Protein AF-A0A7S0HF35-F1 (afdb_monomer)

InterPro domains:
  IPR002528 Multi antimicrobial extrusion protein [PF01554] (27-103)
  IPR044644 Multi antimicrobial extrusion protein DinF-like [PTHR42893] (14-104)

pLDDT: mean 90.14, std 11.81, range [49.47, 98.25]

Radius of gyration: 20.5 Å; Cα contacts (8 Å, |Δi|>4): 36; chains: 1; bounding box: 41×34×56 Å

Organism: NCBI:txid3032

Sequence (106 aa):
EGVRVMSSLVPVEEVKPLLVASGAVFLRSIALQSVLTFATSQAARAGTEAVAAHQVGLQIWLLMSFAVDSLAVAAQTLIAEELGKGSKRGAREIADRLTSLAAQIG

Foldseek 3Di:
DVVVVVPVVDPPVNCVVVCVVVVVVVVVVVVVVVVLVVCCVVQVVVHDVSNVVSVVVVVLVVVLVVVLVVLVVVLVVQLVVCVVVVNPPSNVVSVVVSVVVNVVSD

Mean predicted aligned error: 7.02 Å

Solvent-accessible surface area (backbone atoms only — not comparable to full-atom values): 5858 Å² total; per-residue (Å²): 115,77,73,69,57,57,69,75,71,60,60,72,80,72,48,48,62,55,52,53,56,50,49,54,53,50,53,51,51,52,54,51,50,53,51,51,52,51,52,51,53,53,25,56,74,69,32,70,68,44,36,53,52,50,51,54,51,49,53,55,51,50,53,40,50,51,56,42,50,57,50,49,54,53,47,52,54,55,30,50,52,28,49,73,73,68,33,65,66,58,25,48,58,52,50,55,53,53,50,55,53,41,62,72,66,101

Secondary structure (DSSP, 8-state):
-HHHHHTTTS-HHHHHHHHHHHHHHHHHHHHHHHHHHHHHHHHHHH-HHHHHHHHHHHHHHHHHHHHHHHHHHHHHHHHHHHHHTT-HHHHHHHHHHHHHHHHHH-
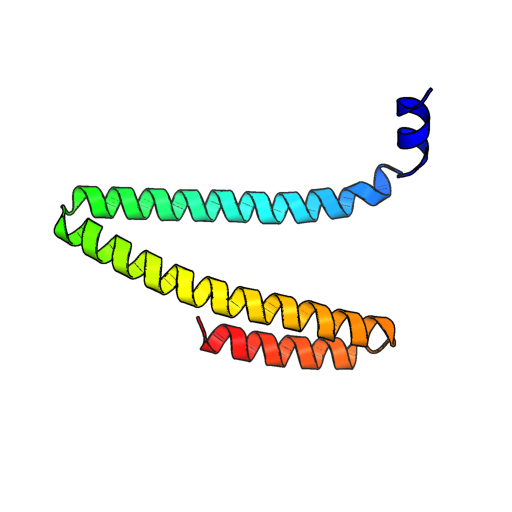
Structure (mmCIF, N/CA/C/O backbone):
data_AF-A0A7S0HF35-F1
#
_entry.id   AF-A0A7S0HF35-F1
#
loop_
_atom_site.group_PDB
_atom_site.id
_atom_site.type_symbol
_atom_site.label_atom_id
_atom_site.label_alt_id
_atom_site.label_comp_id
_atom_site.label_asym_id
_atom_site.label_entity_id
_atom_site.label_seq_id
_atom_site.pdbx_PDB_ins_code
_atom_site.Cartn_x
_atom_site.Cartn_y
_atom_site.Cartn_z
_atom_site.occupancy
_atom_site.B_iso_or_equiv
_atom_site.auth_seq_id
_atom_site.auth_comp_id
_atom_site.auth_asym_id
_atom_site.auth_atom_id
_atom_site.pdbx_PDB_model_num
ATOM 1 N N . GLU A 1 1 ? 9.751 28.236 28.516 1.00 49.47 1 GLU A N 1
ATOM 2 C CA . GLU A 1 1 ? 8.366 27.805 28.803 1.00 49.47 1 GLU A CA 1
ATOM 3 C C . GLU A 1 1 ? 7.687 26.908 27.761 1.00 49.47 1 GLU A C 1
ATOM 5 O O . GLU A 1 1 ? 7.328 25.801 28.130 1.00 49.47 1 GLU A O 1
ATOM 10 N N . GLY A 1 2 ? 7.501 27.308 26.493 1.00 49.88 2 GLY A N 1
ATOM 11 C CA . GLY A 1 2 ? 6.560 26.628 25.570 1.00 49.88 2 GLY A CA 1
ATOM 12 C C . GLY A 1 2 ? 6.843 25.159 25.202 1.00 49.88 2 GLY A C 1
ATOM 13 O O . GLY A 1 2 ? 5.910 24.387 25.015 1.00 49.88 2 GLY A O 1
ATOM 14 N N . VAL A 1 3 ? 8.108 24.727 25.171 1.00 56.41 3 VAL A N 1
ATOM 15 C CA . VAL A 1 3 ? 8.477 23.325 24.856 1.00 56.41 3 VAL A CA 1
ATOM 16 C C . VAL A 1 3 ? 8.200 22.376 26.032 1.00 56.41 3 VAL A C 1
ATOM 18 O O . VAL A 1 3 ? 7.907 21.202 25.829 1.00 56.41 3 VAL A O 1
ATOM 21 N N . ARG A 1 4 ? 8.229 22.892 27.268 1.00 56.66 4 ARG A N 1
ATOM 22 C CA . ARG A 1 4 ? 8.033 22.104 28.496 1.00 56.66 4 ARG A CA 1
ATOM 23 C C . ARG A 1 4 ? 6.551 21.821 28.789 1.00 56.66 4 ARG A C 1
ATOM 25 O O . ARG A 1 4 ? 6.249 20.887 29.520 1.00 56.66 4 ARG A O 1
ATOM 32 N N . VAL A 1 5 ? 5.646 22.606 28.195 1.00 57.00 5 VAL A N 1
ATOM 33 C CA . VAL A 1 5 ? 4.188 22.412 28.280 1.00 57.00 5 VAL A CA 1
ATOM 34 C C . VAL A 1 5 ? 3.712 21.354 27.275 1.00 57.00 5 VAL A C 1
ATOM 36 O O . VAL A 1 5 ? 2.862 20.544 27.611 1.00 57.00 5 VAL A O 1
ATOM 39 N N . MET A 1 6 ? 4.304 21.265 26.075 1.00 52.75 6 MET A N 1
ATOM 40 C CA . MET A 1 6 ? 3.947 20.220 25.095 1.00 52.75 6 MET A CA 1
ATOM 41 C C . MET A 1 6 ? 4.305 18.807 25.594 1.00 52.75 6 MET A C 1
ATOM 43 O O . MET A 1 6 ? 3.548 17.862 25.389 1.00 52.75 6 MET A O 1
ATOM 47 N N . SER A 1 7 ? 5.430 18.661 26.304 1.00 54.59 7 SER A N 1
ATOM 48 C CA . SER A 1 7 ? 5.869 17.371 26.856 1.00 54.59 7 SER A CA 1
ATOM 49 C C . SER A 1 7 ? 5.000 16.843 28.003 1.00 54.59 7 SER A C 1
ATOM 51 O O . SER A 1 7 ? 5.150 15.682 28.369 1.00 54.59 7 SER A O 1
ATOM 53 N N . SER A 1 8 ? 4.107 17.662 28.578 1.00 58.75 8 SER A N 1
ATOM 54 C C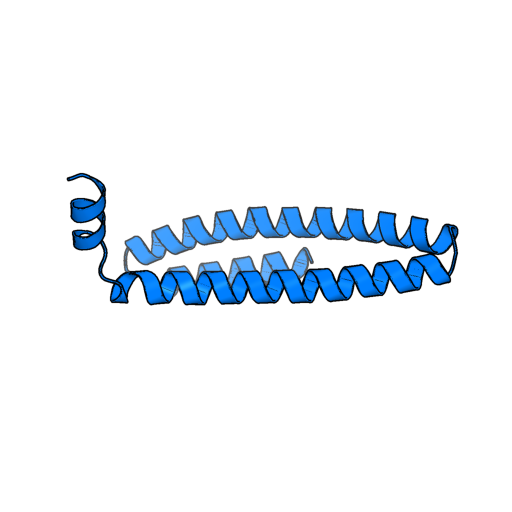A . SER A 1 8 ? 3.130 17.211 29.581 1.00 58.75 8 SER A CA 1
ATOM 55 C C . SER A 1 8 ? 1.758 16.863 28.991 1.00 58.75 8 SER A C 1
ATOM 57 O O . SER A 1 8 ? 0.874 16.485 29.752 1.00 58.75 8 SER A O 1
ATOM 59 N N . LEU A 1 9 ? 1.551 17.028 27.676 1.00 66.38 9 LEU A N 1
ATOM 60 C CA . LEU A 1 9 ? 0.226 16.951 27.044 1.00 66.38 9 LEU A CA 1
ATOM 61 C C . LEU A 1 9 ? -0.044 15.666 26.251 1.00 66.38 9 LEU A C 1
ATOM 63 O O . LEU A 1 9 ? -1.207 15.378 25.997 1.00 66.38 9 LEU A O 1
ATOM 67 N N . VAL A 1 10 ? 0.973 14.878 25.891 1.00 67.38 10 VAL A N 1
ATOM 68 C CA . VAL A 1 10 ? 0.767 13.564 25.257 1.00 67.38 10 VAL A CA 1
ATOM 69 C C . VAL A 1 10 ? 1.736 12.553 25.876 1.00 67.38 10 VAL A C 1
ATOM 71 O O . VAL A 1 10 ? 2.945 12.649 25.643 1.00 67.38 10 VAL A O 1
ATOM 74 N N . PRO A 1 11 ? 1.251 11.601 26.692 1.00 79.62 11 PRO A N 1
ATOM 75 C CA . PRO A 1 11 ? 2.080 10.538 27.241 1.00 79.62 11 PRO A CA 1
ATOM 76 C C . PRO A 1 11 ? 2.720 9.725 26.110 1.00 79.62 11 PRO A C 1
ATOM 78 O O . PRO A 1 11 ? 2.069 9.410 25.116 1.00 79.62 11 PRO A O 1
ATOM 81 N N . VAL A 1 12 ? 3.982 9.318 26.272 1.00 73.25 12 VAL A N 1
ATOM 82 C CA . VAL A 1 12 ? 4.708 8.490 25.282 1.00 73.25 12 VAL A CA 1
ATOM 83 C C . VAL A 1 12 ? 3.951 7.184 24.965 1.00 73.25 12 VAL A C 1
ATOM 85 O O . VAL A 1 12 ? 4.023 6.668 23.849 1.00 73.25 12 VAL A O 1
ATOM 88 N N . GLU A 1 13 ? 3.157 6.704 25.926 1.00 79.50 13 GLU A N 1
ATOM 89 C CA . GLU A 1 13 ? 2.249 5.560 25.804 1.00 79.50 13 GLU A CA 1
ATOM 90 C C . GLU A 1 13 ? 1.177 5.753 24.707 1.00 79.50 13 GLU A C 1
ATOM 92 O O . GLU A 1 13 ? 0.866 4.807 23.984 1.00 79.50 13 GLU A O 1
ATOM 97 N N . GLU A 1 14 ? 0.657 6.975 24.523 1.00 82.69 14 GLU A N 1
ATOM 98 C CA . GLU A 1 14 ? -0.360 7.305 23.506 1.00 82.69 14 GLU A CA 1
ATOM 99 C C . GLU A 1 14 ? 0.229 7.458 22.097 1.00 82.69 14 GLU A C 1
ATOM 101 O O . GLU A 1 14 ? -0.464 7.260 21.100 1.00 82.69 14 GLU A O 1
ATOM 106 N N . VAL A 1 15 ? 1.523 7.769 21.989 1.00 86.50 15 VAL A N 1
ATOM 107 C CA . VAL A 1 15 ? 2.210 7.959 20.698 1.00 86.50 15 VAL A CA 1
ATOM 108 C C . VAL A 1 15 ? 2.665 6.623 20.099 1.00 86.50 15 VAL A C 1
ATOM 110 O O . VAL A 1 15 ? 2.816 6.489 18.882 1.00 86.50 15 VAL A O 1
ATOM 113 N N . LYS A 1 16 ? 2.850 5.595 20.936 1.00 88.00 16 LYS A N 1
ATOM 114 C CA . LYS A 1 16 ? 3.333 4.271 20.519 1.00 88.00 16 LYS A CA 1
ATOM 115 C C . LYS A 1 16 ? 2.474 3.616 19.418 1.00 88.00 16 LYS A C 1
ATOM 117 O O . LYS A 1 16 ? 3.067 3.158 18.439 1.00 88.00 16 LYS A O 1
ATOM 122 N N . PRO A 1 17 ? 1.127 3.591 19.485 1.00 90.00 17 PRO A N 1
ATOM 123 C CA . PRO A 1 17 ? 0.296 3.040 18.410 1.00 90.00 17 PRO A CA 1
ATOM 124 C C . PRO A 1 17 ? 0.455 3.795 17.086 1.00 90.00 17 PRO A C 1
ATOM 126 O O . PRO A 1 17 ? 0.527 3.170 16.029 1.00 90.00 17 PRO A O 1
ATOM 129 N N . LEU A 1 18 ? 0.571 5.128 17.140 1.00 90.69 18 LEU A N 1
ATOM 130 C CA . LEU A 1 18 ? 0.766 5.969 15.957 1.00 90.69 18 LEU A CA 1
ATOM 131 C C . LEU A 1 18 ? 2.115 5.690 15.288 1.00 90.69 18 LEU A C 1
ATOM 133 O O . LEU A 1 18 ? 2.178 5.568 14.064 1.00 90.69 18 LEU A O 1
ATOM 137 N N . LEU A 1 19 ? 3.184 5.536 16.076 1.00 92.50 19 LEU A N 1
ATOM 138 C CA . LEU A 1 19 ? 4.517 5.196 15.567 1.00 92.50 19 LEU A CA 1
ATOM 139 C C . LEU A 1 19 ? 4.556 3.805 14.936 1.00 92.50 19 LEU A C 1
ATOM 141 O O . LEU A 1 19 ? 5.160 3.637 13.880 1.00 92.50 19 LEU A O 1
ATOM 145 N N . VAL A 1 20 ? 3.892 2.817 15.543 1.00 93.75 20 VAL A N 1
ATOM 146 C CA . VAL A 1 20 ? 3.810 1.459 14.983 1.00 93.75 20 VAL A CA 1
ATOM 147 C C . VAL A 1 20 ? 3.032 1.460 13.665 1.00 93.75 20 VAL A C 1
ATOM 149 O O . VAL A 1 20 ? 3.510 0.899 12.679 1.00 93.75 20 VAL A O 1
ATOM 152 N N . ALA A 1 21 ? 1.876 2.131 13.614 1.00 92.94 21 ALA A N 1
ATOM 153 C CA . ALA A 1 21 ? 1.086 2.254 12.389 1.00 92.94 21 ALA A CA 1
ATOM 154 C C . ALA A 1 21 ? 1.867 2.976 11.278 1.00 92.94 21 ALA A C 1
ATOM 156 O O . ALA A 1 21 ? 1.952 2.484 10.152 1.00 92.94 21 ALA A O 1
ATOM 157 N N . SER A 1 22 ? 2.507 4.101 11.610 1.00 94.12 22 SER A N 1
ATOM 158 C CA . SER A 1 22 ? 3.313 4.881 10.663 1.00 94.12 22 SER A CA 1
ATOM 159 C C . SER A 1 22 ? 4.532 4.096 10.176 1.00 94.12 22 SER A C 1
ATOM 161 O O . SER A 1 22 ? 4.839 4.106 8.987 1.00 94.12 22 SER A O 1
ATOM 163 N N . GLY A 1 23 ? 5.201 3.366 11.072 1.00 96.50 23 GLY A N 1
ATOM 164 C CA . GLY A 1 23 ? 6.341 2.516 10.735 1.00 96.50 23 GLY A CA 1
ATOM 165 C C . GLY A 1 23 ? 5.966 1.378 9.786 1.00 96.50 23 GLY A C 1
ATOM 166 O O . GLY A 1 23 ? 6.697 1.109 8.835 1.00 96.50 23 GLY A O 1
ATOM 167 N N . ALA A 1 24 ? 4.803 0.753 9.984 1.00 95.50 24 ALA A N 1
ATOM 168 C CA . ALA A 1 24 ? 4.306 -0.290 9.088 1.00 95.50 24 ALA A CA 1
ATOM 169 C C . ALA A 1 24 ? 4.033 0.247 7.671 1.00 95.50 24 ALA A C 1
ATOM 171 O O . ALA A 1 24 ? 4.440 -0.372 6.684 1.00 95.50 24 ALA A O 1
ATOM 172 N N . VAL A 1 25 ? 3.398 1.419 7.559 1.00 94.38 25 VAL A N 1
ATOM 173 C CA . VAL A 1 25 ? 3.156 2.081 6.264 1.00 94.38 25 VAL A CA 1
ATOM 174 C C . VAL A 1 25 ? 4.474 2.486 5.604 1.00 94.38 25 VAL A C 1
ATOM 176 O O . VAL A 1 25 ? 4.662 2.252 4.412 1.00 94.38 25 VAL A O 1
ATOM 179 N N . PHE A 1 26 ? 5.419 3.025 6.372 1.00 96.56 26 PHE A N 1
ATOM 180 C CA . PHE A 1 26 ? 6.736 3.405 5.867 1.00 96.56 26 PHE A CA 1
ATOM 181 C C . PHE A 1 26 ? 7.511 2.206 5.307 1.00 96.56 26 PHE A C 1
ATOM 183 O O . PHE A 1 26 ? 8.042 2.274 4.197 1.00 96.56 26 PHE A O 1
ATOM 190 N N . LEU A 1 27 ? 7.521 1.081 6.029 1.00 97.56 27 LEU A N 1
ATOM 191 C CA . LEU A 1 27 ? 8.170 -0.147 5.575 1.00 97.56 27 LEU A CA 1
ATOM 192 C C . LEU A 1 27 ? 7.527 -0.686 4.290 1.00 97.56 27 LEU A C 1
ATOM 194 O O . LEU A 1 27 ? 8.243 -1.069 3.363 1.00 97.56 27 LEU A O 1
ATOM 198 N N . ARG A 1 28 ? 6.190 -0.665 4.203 1.00 95.75 28 ARG A N 1
ATOM 199 C CA . ARG A 1 28 ? 5.457 -1.009 2.975 1.00 95.75 28 ARG A CA 1
ATOM 200 C C . ARG A 1 28 ? 5.894 -0.125 1.805 1.00 95.75 28 ARG A C 1
ATOM 202 O O . ARG A 1 28 ? 6.147 -0.654 0.724 1.00 95.75 28 ARG A O 1
ATOM 209 N N . SER A 1 29 ? 5.998 1.187 2.009 1.00 96.75 29 SER A N 1
ATOM 210 C CA . SER A 1 29 ? 6.412 2.130 0.965 1.00 96.75 29 SER A CA 1
ATOM 211 C C . SER A 1 29 ? 7.838 1.873 0.484 1.00 96.75 29 SER A C 1
ATOM 213 O O . SER A 1 29 ? 8.069 1.844 -0.722 1.00 96.75 29 SER A O 1
ATOM 215 N N . ILE A 1 30 ? 8.784 1.616 1.396 1.00 98.25 30 ILE A N 1
ATOM 216 C CA . ILE A 1 30 ? 10.158 1.246 1.022 1.00 98.25 30 ILE A CA 1
ATOM 217 C C . ILE A 1 30 ? 10.163 -0.045 0.207 1.00 98.25 30 ILE A C 1
ATOM 219 O O . ILE A 1 30 ? 10.768 -0.080 -0.861 1.00 98.25 30 ILE A O 1
ATOM 223 N N . ALA A 1 31 ? 9.472 -1.088 0.675 1.00 98.06 31 ALA A N 1
ATOM 224 C CA . ALA A 1 31 ? 9.423 -2.372 -0.017 1.00 98.06 31 ALA A CA 1
ATOM 225 C C . ALA A 1 31 ? 8.849 -2.231 -1.436 1.00 98.06 31 ALA A C 1
ATOM 227 O O . ALA A 1 31 ? 9.436 -2.733 -2.397 1.00 98.06 31 ALA A O 1
ATOM 228 N N . LEU A 1 32 ? 7.743 -1.494 -1.582 1.00 95.88 32 LEU A N 1
ATOM 229 C CA . LEU A 1 32 ? 7.137 -1.213 -2.880 1.00 95.88 32 LEU A CA 1
ATOM 230 C C . LEU A 1 32 ? 8.100 -0.438 -3.787 1.00 95.88 32 LEU A C 1
ATOM 232 O O . LEU A 1 32 ? 8.314 -0.831 -4.933 1.00 95.88 32 LEU A O 1
ATOM 236 N N . GLN A 1 33 ? 8.739 0.611 -3.263 1.00 97.12 33 GLN A N 1
ATOM 237 C CA . GLN A 1 33 ? 9.696 1.411 -4.021 1.00 97.12 33 GLN A CA 1
ATOM 238 C C . GLN A 1 33 ? 10.904 0.580 -4.469 1.00 97.12 33 GLN A C 1
ATOM 240 O O . GLN A 1 33 ? 11.363 0.730 -5.602 1.00 97.12 33 GLN A O 1
ATOM 245 N N . SER A 1 34 ? 11.407 -0.324 -3.623 1.00 98.19 34 SER A N 1
ATOM 246 C CA . SER A 1 34 ? 12.493 -1.242 -3.978 1.00 98.19 34 SER A CA 1
ATOM 247 C C . SER A 1 34 ? 12.102 -2.161 -5.136 1.00 98.19 34 SER A C 1
ATOM 249 O O . SER A 1 34 ? 12.865 -2.287 -6.094 1.00 98.19 34 SER A O 1
ATOM 251 N N . VAL A 1 35 ? 10.904 -2.752 -5.095 1.00 97.38 35 VAL A N 1
ATOM 252 C CA . VAL A 1 35 ? 10.405 -3.630 -6.167 1.00 97.38 35 VAL A CA 1
ATOM 253 C C . VAL A 1 35 ? 10.194 -2.856 -7.470 1.00 97.38 35 VAL A C 1
ATOM 255 O O . VAL A 1 35 ? 10.630 -3.315 -8.524 1.00 97.38 35 VAL A O 1
ATOM 258 N N . LEU A 1 36 ? 9.591 -1.665 -7.418 1.00 95.75 36 LEU A N 1
ATOM 259 C CA . LEU A 1 36 ? 9.387 -0.824 -8.604 1.00 95.75 36 LEU A CA 1
ATOM 260 C C . LEU A 1 36 ? 10.715 -0.359 -9.215 1.00 95.75 36 LEU A C 1
ATOM 262 O O . LEU A 1 36 ? 10.882 -0.377 -10.435 1.00 95.75 36 LEU A O 1
ATOM 266 N N . THR A 1 37 ? 11.689 -0.004 -8.374 1.00 97.12 37 THR A N 1
ATOM 267 C CA . THR A 1 37 ? 13.046 0.355 -8.817 1.00 97.12 37 THR A CA 1
ATOM 268 C C . THR A 1 37 ? 13.725 -0.830 -9.496 1.00 97.12 37 THR A C 1
ATOM 270 O O . THR A 1 37 ? 14.330 -0.682 -10.560 1.00 97.12 37 THR A O 1
ATOM 273 N N . PHE A 1 38 ? 13.583 -2.026 -8.923 1.00 97.81 38 PHE A N 1
ATOM 274 C CA . PHE A 1 38 ? 14.090 -3.252 -9.524 1.00 97.81 38 PHE A CA 1
ATOM 275 C C . PHE A 1 38 ? 13.424 -3.538 -10.878 1.00 97.81 38 PHE A C 1
ATOM 277 O O . PHE A 1 38 ? 14.128 -3.754 -11.865 1.00 97.81 38 PHE A O 1
ATOM 284 N N . ALA A 1 39 ? 12.094 -3.458 -10.968 1.00 95.88 39 ALA A N 1
ATOM 285 C CA . ALA A 1 39 ? 11.355 -3.642 -12.217 1.00 95.88 39 ALA A CA 1
ATOM 286 C C . ALA A 1 39 ? 11.779 -2.629 -13.295 1.00 95.88 39 ALA A C 1
ATOM 288 O O . ALA A 1 39 ? 12.055 -3.014 -14.432 1.00 95.88 39 ALA A O 1
ATOM 289 N N . THR A 1 40 ? 11.938 -1.357 -12.921 1.00 95.38 40 THR A N 1
ATOM 290 C CA . THR A 1 40 ? 12.431 -0.299 -13.817 1.00 95.38 40 THR A CA 1
ATOM 291 C C . THR A 1 40 ? 13.848 -0.603 -14.307 1.00 95.38 40 THR A C 1
ATOM 293 O O . THR A 1 40 ? 14.143 -0.452 -15.492 1.00 95.38 40 THR A O 1
ATOM 296 N N . SER A 1 41 ? 14.727 -1.092 -13.425 1.00 96.81 41 SER A N 1
ATOM 297 C CA . SER A 1 41 ? 16.087 -1.507 -13.790 1.00 96.81 41 SER A CA 1
ATOM 298 C C . SER A 1 41 ? 16.094 -2.670 -14.789 1.00 96.81 41 SER A C 1
ATOM 300 O O . SER A 1 41 ? 16.917 -2.686 -15.708 1.00 96.81 41 SER A O 1
ATOM 302 N N . GLN A 1 42 ? 15.187 -3.640 -14.634 1.00 97.31 42 GLN A N 1
ATOM 303 C CA . GLN A 1 42 ? 15.021 -4.738 -15.592 1.00 97.31 42 GLN A CA 1
ATOM 304 C C . GLN A 1 42 ? 14.510 -4.216 -16.944 1.00 97.31 42 GLN A C 1
ATOM 306 O O . GLN A 1 42 ? 15.067 -4.581 -17.978 1.00 97.31 42 GLN A O 1
ATOM 311 N N . ALA A 1 43 ? 13.506 -3.333 -16.943 1.00 95.12 43 ALA A N 1
ATOM 312 C CA . ALA A 1 43 ? 12.957 -2.737 -18.161 1.00 95.12 43 ALA A CA 1
ATOM 313 C C . ALA A 1 43 ? 14.011 -1.914 -18.921 1.00 95.12 43 ALA A C 1
ATOM 315 O O . ALA A 1 43 ? 14.146 -2.062 -20.132 1.00 95.12 43 ALA A O 1
ATOM 316 N N . ALA A 1 44 ? 14.825 -1.124 -18.212 1.00 95.31 44 ALA A N 1
ATOM 317 C CA . ALA A 1 44 ? 15.911 -0.342 -18.805 1.00 95.31 44 ALA A CA 1
ATOM 318 C C . ALA A 1 44 ? 16.956 -1.216 -19.515 1.00 95.31 44 ALA A C 1
ATOM 320 O O . ALA A 1 44 ? 17.441 -0.851 -20.583 1.00 95.31 44 ALA A O 1
ATOM 321 N N . ARG A 1 45 ? 17.267 -2.394 -18.959 1.00 94.88 45 ARG A N 1
ATOM 322 C CA . ARG A 1 45 ? 18.164 -3.373 -19.594 1.00 94.88 45 ARG A CA 1
ATOM 323 C C . ARG A 1 45 ? 17.559 -4.065 -20.810 1.00 94.88 45 ARG A C 1
ATOM 325 O O . ARG A 1 45 ? 18.308 -4.477 -21.687 1.00 94.88 45 ARG A O 1
ATOM 332 N N . ALA A 1 46 ? 16.236 -4.195 -20.861 1.00 94.06 46 ALA A N 1
ATOM 333 C CA . ALA A 1 46 ? 15.527 -4.779 -21.996 1.00 94.06 46 ALA A CA 1
ATOM 334 C C . ALA A 1 46 ? 15.409 -3.817 -23.197 1.00 94.06 46 ALA A C 1
ATOM 336 O O . ALA A 1 46 ? 15.079 -4.257 -24.294 1.00 94.06 46 ALA A O 1
ATOM 337 N N . GLY A 1 47 ? 15.715 -2.527 -23.013 1.00 94.12 47 GLY A N 1
ATOM 338 C CA . GLY A 1 47 ? 15.755 -1.520 -24.075 1.00 94.12 47 GLY A CA 1
ATOM 339 C C . GLY A 1 47 ? 14.603 -0.513 -24.026 1.00 94.12 47 GLY A C 1
ATOM 340 O O . GLY A 1 47 ? 13.692 -0.597 -23.204 1.00 94.12 47 GLY A O 1
ATOM 341 N N . THR A 1 48 ? 14.652 0.480 -24.915 1.00 94.44 48 THR A N 1
ATOM 342 C CA . THR A 1 48 ? 13.764 1.657 -24.884 1.00 94.44 48 THR A CA 1
ATOM 343 C C .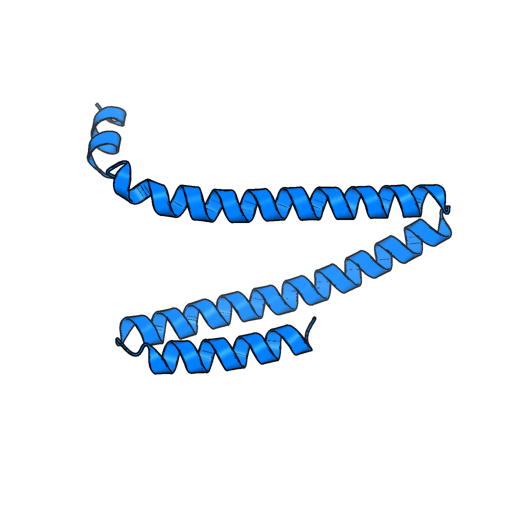 THR A 1 48 ? 12.284 1.313 -25.048 1.00 94.44 48 THR A C 1
ATOM 345 O O . THR A 1 48 ? 11.446 1.895 -24.362 1.00 94.44 48 THR A O 1
ATOM 348 N N . GLU A 1 49 ? 11.952 0.350 -25.910 1.00 95.44 49 GLU A N 1
ATOM 349 C CA . GLU A 1 49 ? 10.568 -0.098 -26.111 1.00 95.44 49 GLU A CA 1
ATOM 350 C C . GLU A 1 49 ? 9.985 -0.719 -24.831 1.00 95.44 49 GLU A C 1
ATOM 352 O O . GLU A 1 49 ? 8.876 -0.380 -24.419 1.00 95.44 49 GLU A O 1
ATOM 357 N N . ALA A 1 50 ? 10.769 -1.547 -24.132 1.00 95.25 50 ALA A N 1
ATOM 358 C CA . ALA A 1 50 ? 10.365 -2.149 -22.865 1.00 95.25 50 ALA A CA 1
ATOM 359 C C . ALA A 1 50 ? 10.157 -1.098 -21.761 1.00 95.25 50 ALA A C 1
ATOM 361 O O . ALA A 1 50 ? 9.211 -1.202 -20.979 1.00 95.25 50 ALA A O 1
ATOM 362 N N . VAL A 1 51 ? 10.995 -0.055 -21.711 1.00 96.50 51 VAL A N 1
ATOM 363 C CA . VAL A 1 51 ? 10.806 1.079 -20.788 1.00 96.50 51 VAL A CA 1
ATOM 364 C C . VAL A 1 51 ? 9.516 1.832 -21.100 1.00 96.50 51 VAL A C 1
ATOM 366 O O . VAL A 1 51 ? 8.764 2.143 -20.177 1.00 96.50 51 VAL A O 1
ATOM 369 N N . ALA A 1 52 ? 9.230 2.099 -22.376 1.00 96.12 52 ALA A N 1
ATOM 370 C CA . ALA A 1 52 ? 8.001 2.775 -22.782 1.00 96.12 52 ALA A CA 1
ATOM 371 C C . ALA A 1 52 ? 6.755 1.971 -22.372 1.00 96.12 52 ALA A C 1
ATOM 373 O O . ALA A 1 52 ? 5.845 2.522 -21.750 1.00 96.12 52 ALA A O 1
ATOM 374 N N . ALA A 1 53 ? 6.747 0.658 -22.623 1.00 96.31 53 ALA A N 1
ATOM 375 C CA . ALA A 1 53 ? 5.667 -0.230 -22.193 1.00 96.31 53 ALA A CA 1
ATOM 376 C C . ALA A 1 53 ? 5.520 -0.271 -20.660 1.00 96.31 53 ALA A C 1
ATOM 378 O O . ALA A 1 53 ? 4.405 -0.180 -20.143 1.00 96.31 53 ALA A O 1
ATOM 379 N N . HIS A 1 54 ? 6.635 -0.341 -19.921 1.00 95.62 54 HIS A N 1
ATOM 380 C CA . HIS A 1 54 ? 6.625 -0.296 -18.458 1.00 95.62 54 HIS A CA 1
ATOM 381 C C . HIS A 1 54 ? 6.006 1.005 -17.933 1.00 95.62 54 HIS A C 1
ATOM 383 O O . HIS A 1 54 ? 5.188 0.959 -17.018 1.00 95.62 54 HIS A O 1
ATOM 389 N N . GLN A 1 55 ? 6.335 2.152 -18.535 1.00 96.88 55 GLN A N 1
ATOM 390 C CA . GLN A 1 55 ? 5.761 3.445 -18.153 1.00 96.88 55 GLN A CA 1
ATOM 391 C C . GLN A 1 55 ? 4.253 3.511 -18.400 1.00 96.88 55 GLN A C 1
ATOM 393 O O . GLN A 1 55 ? 3.519 3.961 -17.524 1.00 96.88 55 GLN A O 1
ATOM 398 N N . VAL A 1 56 ? 3.764 3.020 -19.543 1.00 97.69 56 VAL A N 1
ATOM 399 C CA . VAL A 1 56 ? 2.314 2.935 -19.794 1.00 97.69 56 VAL A CA 1
ATOM 400 C C . VAL A 1 56 ? 1.640 2.045 -18.745 1.00 97.69 56 VAL A C 1
ATO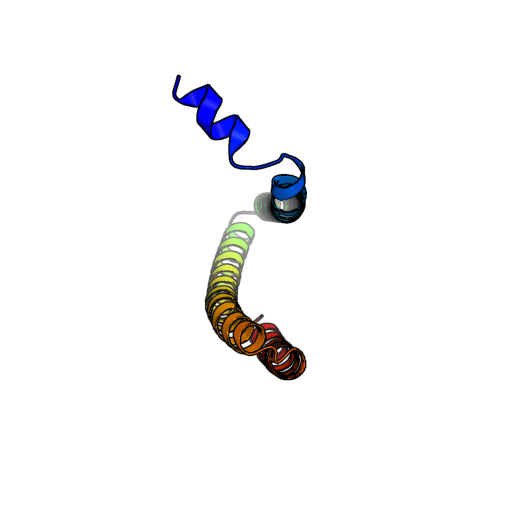M 402 O O . VAL A 1 56 ? 0.625 2.436 -18.168 1.00 97.69 56 VAL A O 1
ATOM 405 N N . GLY A 1 57 ? 2.237 0.891 -18.432 1.00 96.62 57 GLY A N 1
ATOM 406 C CA . GLY A 1 57 ? 1.756 0.002 -17.373 1.00 96.62 57 GLY A CA 1
ATOM 407 C C . GLY A 1 57 ? 1.713 0.675 -15.998 1.00 96.62 57 GLY A C 1
ATOM 408 O O . GLY A 1 57 ? 0.716 0.548 -15.289 1.00 96.62 57 GLY A O 1
ATOM 409 N N . LEU A 1 58 ? 2.747 1.446 -15.640 1.00 96.88 58 LEU A N 1
ATOM 410 C CA . LEU A 1 58 ? 2.780 2.218 -14.395 1.00 96.88 58 LEU A CA 1
ATOM 411 C C . LEU A 1 58 ? 1.662 3.260 -14.334 1.00 96.88 58 LEU A C 1
ATOM 413 O O . LEU A 1 58 ? 1.043 3.404 -13.286 1.00 96.88 58 LEU A O 1
ATOM 417 N N . GLN A 1 59 ? 1.366 3.958 -15.432 1.00 97.75 59 GLN A N 1
ATOM 418 C CA . GLN A 1 59 ? 0.285 4.949 -15.448 1.00 97.75 59 GLN A CA 1
ATOM 419 C C . GLN A 1 59 ? -1.094 4.306 -15.274 1.00 97.75 59 GLN A C 1
ATOM 421 O O . GLN A 1 59 ? -1.920 4.813 -14.516 1.00 97.75 59 GLN A O 1
ATOM 426 N N . ILE A 1 60 ? -1.332 3.160 -15.917 1.00 97.12 60 ILE A N 1
ATOM 427 C CA . ILE A 1 60 ? -2.572 2.391 -15.736 1.00 97.12 60 ILE A CA 1
ATOM 428 C C . ILE A 1 60 ? -2.688 1.910 -14.284 1.00 97.12 60 ILE A C 1
ATOM 430 O O . ILE A 1 60 ? -3.738 2.050 -13.658 1.00 97.12 60 ILE A O 1
ATOM 434 N N . TRP A 1 61 ? -1.597 1.394 -13.719 1.00 95.06 61 TRP A N 1
ATOM 435 C CA . TRP A 1 61 ? -1.557 0.959 -12.326 1.00 95.06 61 TRP A CA 1
ATOM 436 C C . TRP A 1 61 ? -1.808 2.107 -11.333 1.00 95.06 61 TRP A C 1
ATOM 438 O O . TRP A 1 61 ? -2.573 1.938 -10.380 1.00 95.06 61 TRP A O 1
ATOM 448 N N . LEU A 1 62 ? -1.234 3.291 -11.569 1.00 96.06 62 LEU A N 1
ATOM 449 C CA . LEU A 1 62 ? -1.473 4.486 -10.752 1.00 96.06 62 LEU A CA 1
ATOM 450 C C . LEU A 1 62 ? -2.930 4.952 -10.829 1.00 96.06 62 LEU A C 1
ATOM 452 O O . LEU A 1 62 ? -3.517 5.282 -9.801 1.00 96.06 62 LEU A O 1
ATOM 456 N N . LEU A 1 63 ? -3.533 4.932 -12.020 1.00 96.25 63 LEU A N 1
ATOM 457 C CA . LEU A 1 63 ? -4.943 5.274 -12.205 1.00 96.25 63 LEU A CA 1
ATOM 458 C C . LEU A 1 63 ? -5.855 4.378 -11.352 1.00 96.25 63 LEU A C 1
ATOM 460 O O . LEU A 1 63 ? -6.704 4.883 -10.619 1.00 96.25 63 LEU A O 1
ATOM 464 N N . MET A 1 64 ? -5.647 3.058 -11.409 1.00 94.88 64 MET A N 1
ATOM 465 C CA . MET A 1 64 ? -6.401 2.102 -10.587 1.00 94.88 64 MET A CA 1
ATOM 466 C C . MET A 1 64 ? -6.138 2.318 -9.090 1.00 94.88 64 MET A C 1
ATOM 468 O O . MET A 1 64 ? -7.069 2.287 -8.287 1.00 94.88 64 MET A O 1
ATOM 472 N N . SER A 1 65 ? -4.891 2.618 -8.713 1.00 94.38 65 SER A N 1
ATOM 473 C CA . SER A 1 65 ? -4.517 2.895 -7.320 1.00 94.38 65 SER A CA 1
ATOM 474 C C . SER A 1 65 ? -5.253 4.112 -6.751 1.00 94.38 65 SER A C 1
ATOM 476 O O . SER A 1 65 ? -5.754 4.046 -5.631 1.00 94.38 65 SER A O 1
ATOM 478 N N . PHE A 1 66 ? -5.390 5.199 -7.518 1.00 94.69 66 PHE A N 1
ATOM 479 C CA . PHE A 1 66 ? -6.166 6.371 -7.093 1.00 94.69 66 PHE A CA 1
ATOM 480 C C . PHE A 1 66 ? -7.667 6.087 -6.984 1.00 94.69 66 PHE A C 1
ATOM 482 O O . PHE A 1 66 ? -8.325 6.599 -6.077 1.00 94.69 66 PHE A O 1
ATOM 489 N N . ALA A 1 67 ? -8.217 5.253 -7.871 1.00 94.06 67 ALA A N 1
ATOM 490 C CA . ALA A 1 67 ? -9.611 4.833 -7.767 1.00 94.06 67 ALA A CA 1
ATOM 491 C C . ALA A 1 67 ? -9.860 4.076 -6.450 1.00 94.06 67 ALA A C 1
ATOM 493 O O . ALA A 1 67 ? -10.794 4.409 -5.716 1.00 94.06 67 ALA A O 1
ATOM 494 N N . VAL A 1 68 ? -8.983 3.126 -6.107 1.00 94.25 68 VAL A N 1
ATOM 495 C CA . VAL A 1 68 ? -9.044 2.388 -4.835 1.00 94.25 68 VAL A CA 1
ATOM 496 C C . VAL A 1 68 ? -8.847 3.311 -3.628 1.00 94.25 68 VAL A C 1
ATOM 498 O O . VAL A 1 68 ? -9.554 3.156 -2.635 1.00 94.25 68 VAL A O 1
ATOM 501 N N . ASP A 1 69 ? -7.948 4.294 -3.705 1.00 94.25 69 ASP A N 1
ATOM 502 C CA . ASP A 1 69 ? -7.710 5.253 -2.616 1.00 94.25 69 ASP A CA 1
ATOM 503 C C . ASP A 1 69 ? -8.957 6.100 -2.311 1.00 94.25 69 ASP A C 1
ATOM 505 O O . ASP A 1 69 ? -9.372 6.216 -1.157 1.00 94.25 69 ASP A O 1
ATOM 509 N N . SER A 1 70 ? -9.648 6.587 -3.349 1.00 93.44 70 SER A N 1
ATOM 510 C CA . SER A 1 70 ? -10.911 7.321 -3.178 1.00 93.44 70 SER A CA 1
ATOM 511 C C . SER A 1 70 ? -11.989 6.476 -2.485 1.00 93.44 70 SER A C 1
ATOM 513 O O . SER A 1 70 ? -12.715 6.961 -1.611 1.00 93.44 70 SER A O 1
ATOM 515 N N . LEU A 1 71 ? -12.050 5.183 -2.823 1.00 91.88 71 LEU A N 1
ATOM 516 C CA . LEU A 1 71 ? -12.967 4.232 -2.210 1.00 91.88 71 LEU A CA 1
ATOM 517 C C . LEU A 1 71 ? -12.592 3.948 -0.751 1.00 91.88 71 LEU A C 1
ATOM 519 O O . LEU A 1 71 ? -13.476 3.840 0.098 1.00 91.88 71 LEU A O 1
ATOM 523 N N . ALA A 1 72 ? -11.296 3.857 -0.445 1.00 92.31 72 ALA A N 1
ATOM 524 C CA . ALA A 1 72 ? -10.797 3.651 0.909 1.00 92.31 72 ALA A CA 1
ATOM 525 C C . ALA A 1 72 ? -11.143 4.832 1.827 1.00 92.31 72 ALA A C 1
ATOM 527 O O . ALA A 1 72 ? -11.609 4.611 2.946 1.00 92.31 72 ALA A O 1
ATOM 528 N N . VAL A 1 73 ? -11.011 6.070 1.343 1.00 94.19 73 VAL A N 1
ATOM 529 C CA . VAL A 1 73 ? -11.424 7.267 2.094 1.00 94.19 73 VAL A CA 1
ATOM 530 C C . VAL A 1 73 ? -12.929 7.237 2.377 1.00 94.19 73 VAL A C 1
ATOM 532 O O . VAL A 1 73 ? -13.344 7.428 3.522 1.00 94.19 73 VAL A O 1
ATOM 535 N N . ALA A 1 74 ? -13.752 6.909 1.374 1.00 93.94 74 ALA A N 1
ATOM 536 C CA . ALA A 1 74 ? -15.195 6.748 1.568 1.00 93.94 74 ALA A CA 1
ATOM 537 C C . ALA A 1 74 ? -15.521 5.645 2.596 1.00 93.94 74 ALA A C 1
ATOM 539 O O . ALA A 1 74 ? -16.380 5.829 3.463 1.00 93.94 74 ALA A O 1
ATOM 540 N N . ALA A 1 75 ? -14.798 4.521 2.549 1.00 93.12 75 ALA A N 1
ATOM 541 C CA . ALA A 1 75 ? -14.935 3.432 3.511 1.00 93.12 75 ALA A CA 1
ATOM 542 C C . ALA A 1 75 ? -14.613 3.877 4.937 1.00 93.12 75 ALA A C 1
ATOM 544 O O . ALA A 1 75 ? -15.373 3.576 5.857 1.00 93.12 75 ALA A O 1
ATOM 545 N N . GLN A 1 76 ? -13.517 4.614 5.130 1.00 94.50 76 GLN A N 1
ATOM 546 C CA . GLN A 1 76 ? -13.112 5.117 6.441 1.00 94.50 76 GLN A CA 1
ATOM 547 C C . GLN A 1 76 ? -14.177 6.033 7.049 1.00 94.50 76 GLN A C 1
ATOM 549 O O . GLN A 1 76 ? -14.470 5.894 8.236 1.00 94.50 76 GLN A O 1
ATOM 554 N N . THR A 1 77 ? -14.801 6.909 6.255 1.00 96.25 77 THR A N 1
ATOM 555 C CA . THR A 1 77 ? -15.894 7.774 6.726 1.00 96.25 77 THR A CA 1
ATOM 556 C C . THR A 1 77 ? -17.107 6.962 7.185 1.00 96.25 77 THR A C 1
ATOM 558 O O . THR A 1 77 ? -17.587 7.161 8.300 1.00 96.25 77 THR A O 1
ATOM 561 N N . LEU A 1 78 ? -17.568 6.007 6.371 1.00 94.81 78 LEU A N 1
ATOM 562 C CA . LEU A 1 78 ? -18.733 5.172 6.693 1.00 94.81 78 LEU A CA 1
ATOM 563 C C . LEU A 1 78 ? -18.486 4.257 7.905 1.00 94.81 78 LEU A C 1
ATOM 565 O O . LEU A 1 78 ? -19.351 4.087 8.762 1.00 94.81 78 LEU A O 1
ATOM 569 N N . ILE A 1 79 ? -17.286 3.681 8.004 1.00 96.31 79 ILE A N 1
ATOM 570 C CA . ILE A 1 79 ? -16.883 2.842 9.138 1.00 96.31 79 ILE A CA 1
ATOM 571 C C . ILE A 1 79 ? -16.791 3.679 10.418 1.00 96.31 79 ILE A C 1
ATOM 573 O O . ILE A 1 79 ? -17.262 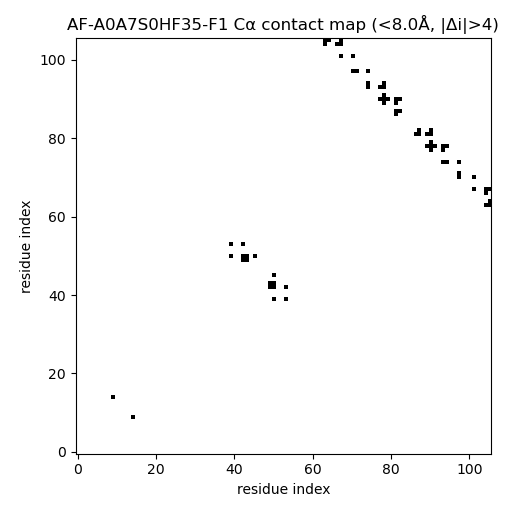3.235 11.466 1.00 96.31 79 ILE A O 1
ATOM 577 N N . ALA A 1 80 ? -16.211 4.882 10.350 1.00 94.94 80 ALA A N 1
ATOM 578 C CA . ALA A 1 80 ? -16.132 5.786 11.494 1.00 94.94 80 ALA A CA 1
ATOM 579 C C . ALA A 1 80 ? -17.527 6.180 12.003 1.00 94.94 80 ALA A C 1
ATOM 581 O O . ALA A 1 80 ? -17.742 6.210 13.215 1.00 94.94 80 ALA A O 1
ATOM 582 N N . GLU A 1 81 ? -18.485 6.408 11.100 1.00 95.69 81 GLU A N 1
ATOM 583 C CA . GLU A 1 81 ? -19.878 6.689 11.453 1.00 95.69 81 GLU A CA 1
ATOM 584 C C . GLU A 1 81 ? -20.530 5.518 12.213 1.00 95.69 81 GLU A C 1
ATOM 586 O O . GLU A 1 81 ? -21.094 5.715 13.292 1.00 95.69 81 GLU A O 1
ATOM 591 N N . GLU A 1 82 ? -20.421 4.287 11.702 1.00 95.44 82 GLU A N 1
ATOM 592 C CA . GLU A 1 82 ? -20.997 3.102 12.358 1.00 95.44 82 GLU A CA 1
ATOM 593 C C . GLU A 1 82 ? -20.338 2.790 13.707 1.00 95.44 82 GLU A C 1
ATOM 595 O O . GLU A 1 82 ? -21.022 2.442 14.677 1.00 95.44 82 GLU A O 1
ATOM 600 N N . LEU A 1 83 ? -19.017 2.962 13.807 1.00 95.44 83 LEU A N 1
ATOM 601 C CA . LEU A 1 83 ? -18.298 2.823 15.074 1.00 95.44 83 LEU A CA 1
ATOM 602 C C . LEU A 1 83 ? -18.706 3.906 16.079 1.00 95.44 83 LEU A C 1
ATOM 604 O O . LEU A 1 83 ? -18.865 3.591 17.259 1.00 95.44 83 LEU A O 1
ATOM 608 N N . GLY A 1 84 ? -18.947 5.140 15.624 1.00 94.06 84 GLY A N 1
ATOM 609 C CA . GLY A 1 84 ? -19.473 6.231 16.449 1.00 94.06 84 GLY A CA 1
ATOM 610 C C . GLY A 1 84 ? -20.862 5.938 17.029 1.00 94.06 84 GLY A C 1
ATOM 611 O O . GLY A 1 84 ? -21.160 6.352 18.147 1.00 94.06 84 GLY A O 1
ATOM 612 N N . LYS A 1 85 ? -21.683 5.148 16.325 1.00 95.38 85 LYS A N 1
ATOM 613 C CA . LYS A 1 85 ? -22.982 4.637 16.809 1.00 95.38 85 LYS A CA 1
ATOM 614 C C . LYS A 1 85 ? -22.861 3.389 17.701 1.00 95.38 85 LYS A C 1
ATOM 616 O O . LYS A 1 85 ? -23.873 2.874 18.170 1.00 95.38 85 LYS A O 1
ATOM 621 N N . GLY A 1 86 ? -21.653 2.857 17.914 1.00 94.50 86 GLY A N 1
ATOM 622 C CA . GLY A 1 86 ? -21.405 1.613 18.658 1.00 94.50 86 GLY A CA 1
ATOM 623 C C . GLY A 1 86 ? -21.668 0.321 17.865 1.00 94.50 86 GLY A C 1
ATOM 624 O O . GLY A 1 86 ? -21.572 -0.779 18.417 1.00 94.50 86 GLY A O 1
ATOM 625 N N . SER A 1 87 ? -21.965 0.416 16.565 1.00 94.25 87 SER A N 1
ATOM 626 C CA . SER A 1 87 ? -22.325 -0.707 15.691 1.00 94.25 87 SER A CA 1
ATOM 627 C C . SER A 1 87 ? -21.086 -1.351 15.056 1.00 94.25 87 SER A C 1
ATOM 629 O O . SER A 1 87 ? -20.705 -1.077 13.918 1.00 94.25 87 SER A O 1
ATOM 631 N N . LYS A 1 88 ? -20.449 -2.285 15.775 1.00 94.25 88 LYS A N 1
ATOM 632 C CA . LYS A 1 88 ? -19.307 -3.051 15.226 1.00 94.25 88 LYS A CA 1
ATOM 633 C C . LYS A 1 88 ? -19.698 -3.952 14.049 1.00 94.25 88 LYS A C 1
ATOM 635 O O . LYS A 1 88 ? -18.884 -4.189 13.161 1.00 94.25 88 LYS A O 1
ATOM 640 N N . ARG A 1 89 ? -20.936 -4.460 14.043 1.00 94.88 89 ARG A N 1
ATOM 641 C CA . ARG A 1 89 ? -21.455 -5.316 12.965 1.00 94.88 89 ARG A CA 1
ATOM 642 C C . ARG A 1 89 ? -21.671 -4.524 11.674 1.00 94.88 89 ARG A C 1
ATOM 644 O O . ARG A 1 89 ? -21.225 -4.983 10.630 1.00 94.88 89 ARG A O 1
ATOM 651 N N . GLY A 1 90 ? -22.277 -3.335 11.756 1.00 92.31 90 GLY A N 1
ATOM 652 C CA . GLY A 1 90 ? -22.467 -2.459 10.594 1.00 92.31 90 GLY A CA 1
ATOM 653 C C . GLY A 1 90 ? -21.135 -2.026 9.982 1.00 92.31 90 GLY A C 1
ATOM 654 O O . GLY A 1 90 ? -20.934 -2.167 8.778 1.00 92.31 90 GLY A O 1
ATOM 655 N N . ALA A 1 91 ? -20.167 -1.643 10.822 1.00 94.75 91 ALA A N 1
ATOM 656 C CA . ALA A 1 91 ? -18.804 -1.343 10.380 1.00 94.75 91 ALA A CA 1
ATOM 657 C C . ALA A 1 91 ? -18.148 -2.514 9.618 1.00 94.75 91 ALA A C 1
ATOM 659 O O . ALA A 1 91 ? -17.467 -2.296 8.616 1.00 94.75 91 ALA A O 1
ATOM 660 N N . ARG A 1 92 ? -18.372 -3.762 10.059 1.00 94.75 92 ARG A N 1
ATOM 661 C CA . ARG A 1 92 ? -17.836 -4.960 9.394 1.00 94.75 92 ARG A CA 1
ATOM 662 C C . ARG A 1 92 ? -18.502 -5.228 8.043 1.00 94.75 92 ARG A C 1
ATOM 664 O O . ARG A 1 92 ? -17.795 -5.465 7.072 1.00 94.75 92 ARG A O 1
ATOM 671 N N . GLU A 1 93 ? -19.829 -5.139 7.962 1.00 94.50 93 GLU A N 1
ATOM 672 C CA . GLU A 1 93 ? -20.566 -5.323 6.701 1.00 94.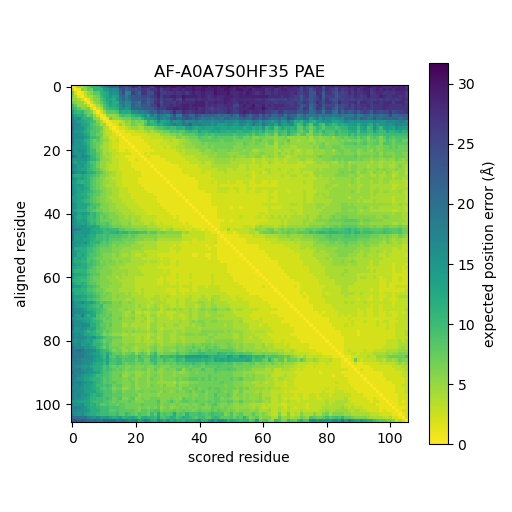50 93 GLU A CA 1
ATOM 673 C C . GLU A 1 93 ? -20.143 -4.299 5.635 1.00 94.50 93 GLU A C 1
ATOM 675 O O . GLU A 1 93 ? -19.968 -4.652 4.467 1.00 94.50 93 GLU A O 1
ATOM 680 N N . ILE A 1 94 ? -19.940 -3.040 6.036 1.00 93.50 94 ILE A N 1
ATOM 681 C CA . ILE A 1 94 ? -19.437 -1.981 5.150 1.00 93.50 94 ILE A CA 1
ATOM 682 C C . ILE A 1 94 ? -18.008 -2.297 4.697 1.00 93.50 94 ILE A C 1
ATOM 684 O O . ILE A 1 94 ? -17.720 -2.225 3.501 1.00 93.50 94 ILE A O 1
ATOM 688 N N . ALA A 1 95 ? -17.131 -2.695 5.625 1.00 93.19 95 ALA A N 1
ATOM 689 C CA . ALA A 1 95 ? -15.754 -3.061 5.308 1.00 93.19 95 ALA A CA 1
ATOM 690 C C . ALA A 1 95 ? -15.679 -4.218 4.297 1.00 93.19 95 ALA A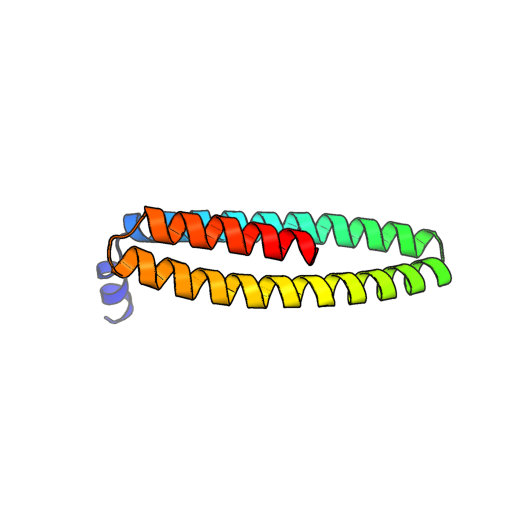 C 1
ATOM 692 O O . ALA A 1 95 ? -14.937 -4.119 3.321 1.00 93.19 95 ALA A O 1
ATOM 693 N N . ASP A 1 96 ? -16.475 -5.274 4.475 1.00 94.06 96 ASP A N 1
ATOM 694 C CA . ASP A 1 96 ? -16.456 -6.447 3.593 1.00 94.06 96 ASP A CA 1
ATOM 695 C C . ASP A 1 96 ? -16.945 -6.095 2.173 1.00 94.06 96 ASP A C 1
ATOM 697 O O . ASP A 1 96 ? -16.333 -6.493 1.177 1.00 94.06 96 ASP A O 1
ATOM 701 N N . ARG A 1 97 ? -18.006 -5.283 2.058 1.00 93.12 97 ARG A N 1
ATOM 702 C CA . ARG A 1 97 ? -18.534 -4.829 0.759 1.00 93.12 97 ARG A CA 1
ATOM 703 C C . ARG A 1 97 ? -17.547 -3.943 0.009 1.00 93.12 97 ARG A C 1
ATOM 705 O O . ARG A 1 97 ? -17.318 -4.157 -1.180 1.00 93.12 97 ARG A O 1
ATOM 712 N N . LEU A 1 98 ? -16.964 -2.959 0.692 1.00 91.94 98 LEU A N 1
ATOM 713 C CA . LEU A 1 98 ? -16.034 -2.018 0.068 1.00 91.94 98 LEU A CA 1
ATOM 714 C C . LEU A 1 98 ? -14.697 -2.683 -0.266 1.00 91.94 98 LEU A C 1
ATOM 716 O O . LEU A 1 98 ? -14.118 -2.369 -1.300 1.00 91.94 98 LEU A O 1
ATOM 720 N N . THR A 1 99 ? -14.259 -3.665 0.526 1.00 92.94 99 THR A N 1
ATOM 721 C CA . THR A 1 99 ? -13.084 -4.488 0.196 1.00 92.94 99 THR A CA 1
ATOM 722 C C . THR A 1 99 ? -13.331 -5.339 -1.051 1.00 92.94 99 THR A C 1
ATOM 724 O O . THR A 1 99 ? -12.470 -5.406 -1.923 1.00 92.94 99 THR A O 1
ATOM 727 N N . SER A 1 100 ? -14.519 -5.940 -1.181 1.00 92.25 100 SER A N 1
ATOM 728 C CA . SER A 1 100 ? -14.900 -6.687 -2.389 1.00 92.25 100 SER A CA 1
ATOM 729 C C . SER A 1 100 ? -14.943 -5.798 -3.635 1.00 92.25 100 SER A C 1
ATOM 731 O O . SER A 1 100 ? -14.486 -6.205 -4.700 1.00 92.25 100 SER A O 1
ATOM 733 N N . LEU A 1 101 ? -15.454 -4.570 -3.506 1.00 90.44 101 LEU A N 1
ATOM 734 C CA . LEU A 1 101 ? -15.471 -3.608 -4.606 1.00 90.44 101 LEU A CA 1
ATOM 735 C C . LEU A 1 101 ? -14.056 -3.137 -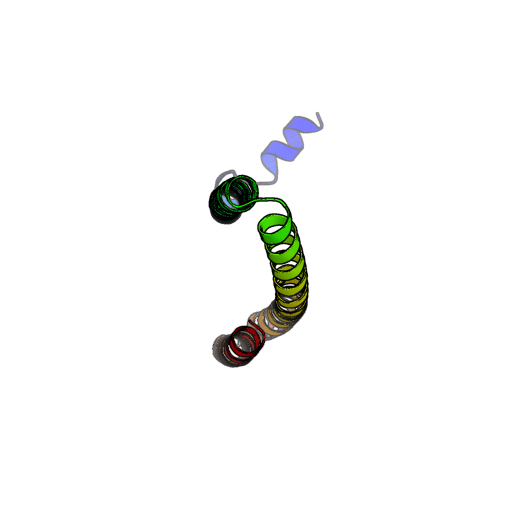4.972 1.00 90.44 101 LEU A C 1
ATOM 737 O O . LEU A 1 101 ? -13.725 -3.086 -6.152 1.00 90.44 101 LEU A O 1
ATOM 741 N N . ALA A 1 102 ? -13.210 -2.847 -3.980 1.00 89.75 102 ALA A N 1
ATOM 742 C CA . ALA A 1 102 ? -11.818 -2.465 -4.207 1.00 89.75 102 ALA A CA 1
ATOM 743 C C . ALA A 1 102 ? -11.050 -3.551 -4.977 1.00 89.75 102 ALA A C 1
ATOM 745 O O . ALA A 1 102 ? -10.370 -3.224 -5.943 1.00 89.75 102 ALA A O 1
ATOM 746 N N . ALA A 1 103 ? -11.241 -4.825 -4.615 1.00 90.12 103 ALA A N 1
ATOM 747 C CA . ALA A 1 103 ? -10.615 -5.974 -5.278 1.00 90.12 103 ALA A CA 1
ATOM 748 C C . ALA A 1 103 ? -11.102 -6.224 -6.721 1.00 90.12 103 ALA A C 1
ATOM 750 O O . ALA A 1 103 ? -10.492 -6.9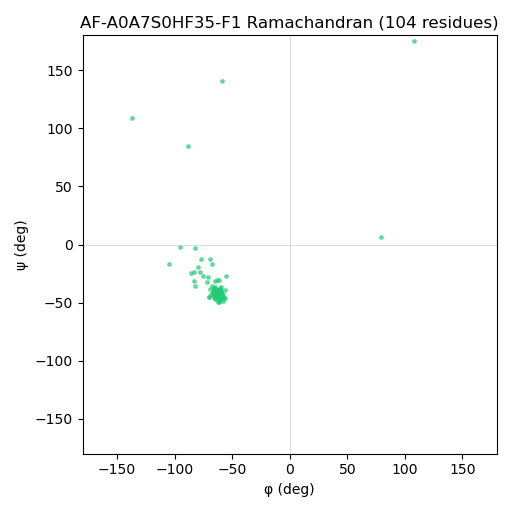89 -7.462 1.00 90.12 103 ALA A O 1
ATOM 751 N N . GLN A 1 104 ? -12.237 -5.642 -7.119 1.00 88.69 104 GLN A N 1
ATOM 752 C CA . GLN A 1 104 ? -12.718 -5.699 -8.505 1.00 88.69 104 GLN A CA 1
ATOM 753 C C . GLN A 1 104 ? -12.114 -4.585 -9.368 1.00 88.69 104 GLN A C 1
ATOM 755 O O . GLN A 1 104 ? -12.063 -4.721 -10.588 1.00 88.69 104 GLN A O 1
ATOM 760 N N . ILE A 1 105 ? -11.687 -3.482 -8.745 1.00 85.25 105 ILE A N 1
ATOM 761 C CA . ILE A 1 105 ? -11.082 -2.329 -9.422 1.00 85.25 105 ILE A CA 1
ATOM 762 C C . ILE A 1 105 ? -9.585 -2.567 -9.673 1.00 85.25 105 ILE A C 1
ATOM 764 O O . ILE A 1 105 ? -9.057 -2.080 -10.674 1.00 85.25 105 ILE A O 1
ATOM 768 N N . GLY A 1 106 ? -8.912 -3.322 -8.802 1.00 66.75 106 GLY A N 1
ATOM 769 C CA . GLY A 1 106 ? -7.508 -3.721 -8.937 1.00 66.75 106 GLY A CA 1
ATOM 770 C C . GLY A 1 106 ? -7.138 -4.862 -8.003 1.00 66.75 106 GLY A C 1
ATOM 771 O O . GLY A 1 106 ? -6.032 -5.409 -8.201 1.00 66.75 106 GLY A O 1
#